Protein AF-A0A1W9VY20-F1 (afdb_monomer_lite)

Sequence (86 aa):
DVLKEKGIVYAPDYVINAAGLINVYYEIEGYNRANALNDSELIYDRLLEIYKIANEQNISTHAAASHYAEHRIEIMKNVHRTYIKR

pLDDT: mean 94.68, std 6.71, range [56.0, 98.62]

Secondary structure (DSSP, 8-state):
-HHHHTT-----HHHHTTHHHHHHHHHHH---HHHHHHHHHHHHHHHHHHHHHHHHTT--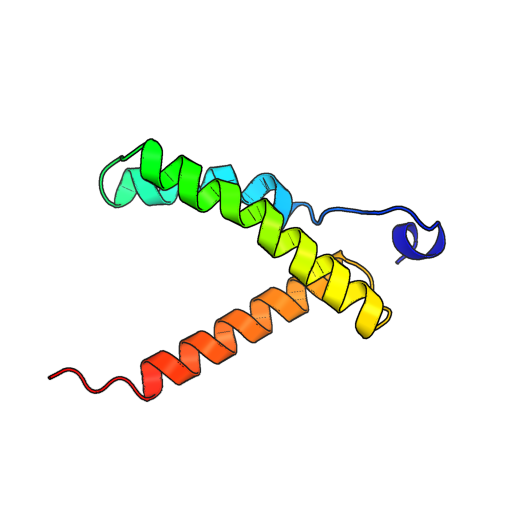HHHHHHHHHHHHHHHHHHHHHH----

Radius of gyration: 15.73 Å; chains: 1; bounding box: 42×33×35 Å

Structure (mmCIF, N/CA/C/O backbone):
data_AF-A0A1W9VY20-F1
#
_entry.id   AF-A0A1W9VY20-F1
#
loop_
_atom_site.group_PDB
_atom_site.id
_atom_site.type_symbol
_atom_site.label_atom_id
_atom_site.label_alt_id
_atom_site.label_comp_id
_atom_site.label_asym_id
_atom_site.label_entity_id
_atom_site.label_seq_id
_atom_site.pdbx_PDB_ins_code
_atom_site.Cartn_x
_atom_site.Cartn_y
_atom_site.Cartn_z
_atom_site.occupancy
_atom_site.B_iso_or_equiv
_atom_site.auth_seq_id
_atom_site.auth_comp_id
_atom_site.auth_asym_id
_atom_site.auth_atom_id
_atom_site.pdbx_PDB_model_num
ATOM 1 N N . ASP A 1 1 ? -6.717 8.896 12.987 1.00 88.69 1 ASP A N 1
ATOM 2 C CA . ASP A 1 1 ? -7.819 8.351 13.818 1.00 88.69 1 ASP A CA 1
ATOM 3 C C . ASP A 1 1 ? -9.199 8.896 13.478 1.00 88.69 1 ASP A C 1
ATOM 5 O O . ASP A 1 1 ? -10.085 8.094 13.222 1.00 88.69 1 ASP A O 1
ATOM 9 N N . VAL A 1 2 ? -9.382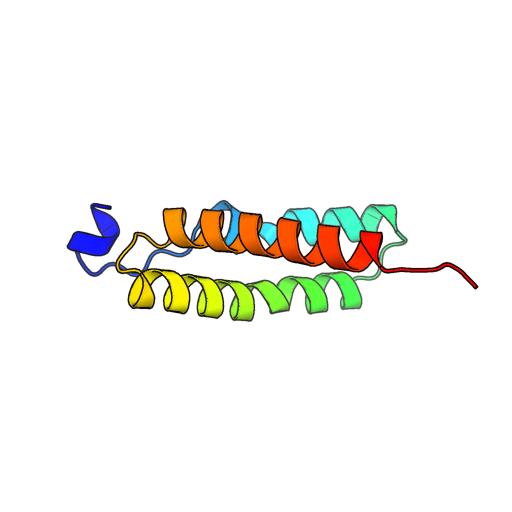 10.212 13.329 1.00 96.31 2 VAL A N 1
ATOM 10 C CA . VAL A 1 2 ? -10.695 10.825 13.007 1.00 96.31 2 VAL A CA 1
ATOM 11 C C . VAL A 1 2 ? -11.430 10.186 11.813 1.00 96.31 2 VAL A C 1
ATOM 13 O O . VAL A 1 2 ? -12.640 9.992 11.867 1.00 96.31 2 VAL A O 1
ATOM 16 N N . LEU A 1 3 ? -10.731 9.839 10.724 1.00 96.38 3 LEU A N 1
ATOM 17 C CA . LEU A 1 3 ? -11.363 9.179 9.567 1.00 96.38 3 LEU A CA 1
ATOM 18 C C . LEU A 1 3 ? -11.963 7.814 9.939 1.00 96.38 3 LEU A C 1
ATOM 20 O O . LEU A 1 3 ? -13.086 7.511 9.546 1.00 96.38 3 LEU A O 1
ATOM 24 N N . LYS A 1 4 ? -11.249 7.035 10.758 1.00 94.69 4 LYS A N 1
ATOM 25 C CA . LYS A 1 4 ? -11.704 5.738 11.268 1.00 94.69 4 LYS A CA 1
ATOM 26 C C . LYS A 1 4 ? -12.915 5.904 12.188 1.00 94.69 4 LYS A C 1
ATOM 28 O O . LYS A 1 4 ? -13.888 5.180 12.030 1.00 94.69 4 LYS A O 1
ATOM 33 N N . GLU A 1 5 ? -12.878 6.868 13.109 1.00 95.38 5 GLU A N 1
ATOM 34 C CA . GLU A 1 5 ? -14.001 7.171 14.017 1.00 95.38 5 GLU A CA 1
ATOM 35 C C . GLU A 1 5 ? -15.281 7.532 13.255 1.00 95.38 5 GLU A C 1
ATOM 37 O O . GLU A 1 5 ? -16.382 7.198 13.681 1.00 95.38 5 GLU A O 1
ATOM 42 N N . LYS A 1 6 ? -15.132 8.169 12.090 1.00 97.38 6 LYS A N 1
ATOM 43 C CA . LYS A 1 6 ? -16.234 8.507 11.184 1.00 97.38 6 LYS A CA 1
ATOM 44 C C . LYS A 1 6 ? -16.663 7.358 10.262 1.00 97.38 6 LYS A C 1
ATOM 46 O O . LYS A 1 6 ? -17.531 7.569 9.421 1.00 97.38 6 LYS A O 1
ATOM 51 N N . GLY A 1 7 ? -16.054 6.174 10.369 1.00 94.25 7 GLY A N 1
ATOM 52 C CA . GLY A 1 7 ? -16.334 5.036 9.488 1.00 94.25 7 GLY A CA 1
ATOM 53 C C . GLY A 1 7 ? -15.893 5.247 8.034 1.00 94.25 7 GLY A C 1
ATOM 54 O O . GLY A 1 7 ? -16.401 4.580 7.136 1.00 94.25 7 GLY A O 1
ATOM 55 N N . ILE A 1 8 ? -14.970 6.179 7.779 1.00 97.31 8 ILE A N 1
ATOM 56 C CA . ILE A 1 8 ? -14.464 6.471 6.435 1.00 97.31 8 ILE A CA 1
ATOM 57 C C . ILE A 1 8 ? -13.315 5.515 6.122 1.00 97.31 8 ILE A C 1
ATOM 59 O O . ILE A 1 8 ? -12.281 5.522 6.795 1.00 97.31 8 ILE A O 1
ATOM 63 N N . VAL A 1 9 ? -13.476 4.726 5.061 1.00 94.81 9 VAL A N 1
ATOM 64 C CA . VAL A 1 9 ? -12.404 3.876 4.537 1.00 94.81 9 VAL A CA 1
ATOM 65 C C . VAL A 1 9 ? -11.376 4.760 3.838 1.00 94.81 9 VAL A C 1
ATOM 67 O O . VAL A 1 9 ? -11.666 5.406 2.835 1.00 94.81 9 VAL A O 1
ATOM 70 N N . TYR A 1 10 ? -10.166 4.795 4.388 1.00 97.88 10 TYR A N 1
ATOM 71 C CA . TYR A 1 10 ? -9.060 5.598 3.879 1.00 97.88 10 TYR A CA 1
ATOM 72 C C . TYR A 1 10 ? -7.933 4.690 3.384 1.00 97.88 10 TYR A C 1
ATOM 74 O O . TYR A 1 10 ? -7.383 3.909 4.164 1.00 97.88 10 TYR A O 1
ATOM 82 N N . ALA A 1 11 ? -7.581 4.797 2.101 1.00 98.25 11 ALA A N 1
ATOM 83 C CA . ALA A 1 11 ? -6.368 4.205 1.544 1.00 98.25 11 ALA A CA 1
ATOM 84 C C . ALA A 1 11 ? -5.153 5.083 1.905 1.00 98.25 11 ALA A C 1
ATOM 86 O O . ALA A 1 11 ? -5.156 6.260 1.539 1.00 98.25 11 ALA A O 1
ATOM 87 N N . PRO A 1 12 ? -4.131 4.550 2.600 1.00 98.25 12 PRO A N 1
ATOM 88 C CA . PRO A 1 12 ? -2.923 5.306 2.915 1.00 98.25 12 PRO A CA 1
ATOM 89 C C . PRO A 1 12 ? -2.248 5.837 1.651 1.00 98.25 12 PRO A C 1
ATOM 91 O O . PRO A 1 12 ? -2.032 5.095 0.690 1.00 98.25 12 PRO A O 1
ATOM 94 N N . ASP A 1 13 ? -1.922 7.124 1.670 1.00 97.69 13 ASP A N 1
ATOM 95 C CA . ASP A 1 13 ? -1.375 7.887 0.549 1.00 97.69 13 ASP A CA 1
ATOM 96 C C . ASP A 1 13 ? -0.130 7.243 -0.069 1.00 97.69 13 ASP A C 1
ATOM 98 O O . ASP A 1 13 ? -0.136 6.961 -1.265 1.00 97.69 13 ASP A O 1
ATOM 102 N N . TYR A 1 14 ? 0.885 6.931 0.739 1.00 96.25 14 TYR A N 1
ATOM 103 C CA . TYR A 1 14 ? 2.145 6.332 0.282 1.00 96.25 14 TYR A CA 1
ATOM 104 C C . TYR A 1 14 ? 2.011 4.888 -0.229 1.00 96.25 14 TYR A C 1
ATOM 106 O O . TYR A 1 14 ? 2.950 4.349 -0.811 1.00 96.25 14 TYR A O 1
ATOM 114 N N . VAL A 1 15 ? 0.863 4.242 0.003 1.00 98.19 15 VAL A N 1
ATOM 115 C CA . VAL A 1 15 ? 0.570 2.902 -0.523 1.00 98.19 15 VAL A CA 1
ATOM 116 C C . VAL A 1 15 ? -0.173 3.016 -1.848 1.00 98.19 15 VAL A C 1
ATOM 118 O O . VAL A 1 15 ? 0.245 2.415 -2.833 1.00 98.19 15 VAL A O 1
ATOM 121 N N . ILE A 1 16 ? -1.249 3.812 -1.903 1.00 98.25 16 ILE A N 1
ATOM 122 C CA . ILE A 1 16 ? -2.068 3.940 -3.119 1.00 98.25 16 ILE A CA 1
ATOM 123 C C . ILE A 1 16 ? -1.291 4.581 -4.278 1.00 98.25 16 ILE A C 1
ATOM 125 O O . ILE A 1 16 ? -1.528 4.243 -5.435 1.00 98.25 16 ILE A O 1
ATOM 129 N N . ASN A 1 17 ? -0.340 5.475 -3.986 1.00 97.50 17 ASN A N 1
ATOM 130 C CA . ASN A 1 17 ? 0.469 6.155 -5.001 1.00 97.50 17 ASN A CA 1
ATOM 131 C C . ASN A 1 17 ? 1.801 5.446 -5.334 1.00 97.50 17 ASN A C 1
ATOM 133 O O . ASN A 1 17 ? 2.586 5.973 -6.127 1.00 97.50 17 ASN A O 1
ATOM 137 N N . ALA A 1 18 ? 2.056 4.252 -4.784 1.00 98.12 18 ALA A N 1
ATOM 138 C CA . ALA A 1 18 ? 3.345 3.561 -4.898 1.00 98.12 18 ALA A CA 1
ATOM 139 C C . ALA A 1 18 ? 3.734 3.173 -6.340 1.00 98.12 18 ALA A C 1
ATOM 141 O O . ALA A 1 18 ? 4.916 2.973 -6.624 1.00 98.12 18 ALA A O 1
ATOM 142 N N . ALA A 1 19 ? 2.770 3.123 -7.268 1.00 97.75 19 ALA A N 1
ATOM 143 C CA . ALA A 1 19 ? 2.992 2.766 -8.672 1.00 97.75 19 ALA A CA 1
ATOM 144 C C . ALA A 1 19 ? 4.052 3.644 -9.366 1.00 97.75 19 ALA A C 1
ATOM 146 O O . ALA A 1 19 ? 4.787 3.162 -10.225 1.00 97.75 19 ALA A O 1
ATOM 147 N N . GLY A 1 20 ? 4.185 4.916 -8.965 1.00 96.88 20 GLY A N 1
ATOM 148 C CA . GLY A 1 20 ? 5.227 5.798 -9.497 1.00 96.88 20 GLY A CA 1
ATOM 149 C C . GLY A 1 20 ? 6.641 5.304 -9.173 1.00 96.88 20 GLY A C 1
ATOM 150 O O . GLY A 1 20 ? 7.493 5.254 -10.055 1.00 96.88 20 GLY A O 1
ATOM 151 N N . LEU A 1 21 ? 6.877 4.872 -7.929 1.00 97.25 21 LEU A N 1
ATOM 152 C CA . LEU A 1 21 ? 8.168 4.312 -7.516 1.00 97.25 21 LEU A CA 1
ATOM 153 C C . LEU A 1 21 ? 8.433 2.952 -8.167 1.00 97.25 21 LEU A C 1
ATOM 155 O O . LEU A 1 21 ? 9.562 2.687 -8.573 1.00 97.25 21 LEU A O 1
ATOM 159 N N . ILE A 1 22 ? 7.399 2.119 -8.313 1.00 97.00 22 ILE A N 1
ATOM 160 C CA . ILE A 1 22 ? 7.494 0.829 -9.015 1.00 97.00 22 ILE A CA 1
ATOM 161 C C . ILE A 1 22 ? 7.931 1.049 -10.467 1.00 97.00 22 ILE A C 1
ATOM 163 O O . ILE A 1 22 ? 8.846 0.384 -10.945 1.00 97.00 22 ILE A O 1
ATOM 167 N N . ASN A 1 23 ? 7.335 2.019 -11.163 1.00 96.38 23 ASN A N 1
ATOM 168 C CA . ASN A 1 23 ? 7.722 2.334 -12.535 1.00 96.38 23 ASN A CA 1
ATOM 169 C C . ASN A 1 23 ? 9.190 2.787 -12.629 1.00 96.38 23 ASN A C 1
ATOM 171 O O . ASN A 1 23 ? 9.923 2.278 -13.472 1.00 96.38 23 ASN A O 1
ATOM 175 N N . VAL A 1 24 ? 9.633 3.681 -11.737 1.00 96.25 24 VAL A N 1
ATOM 176 C CA . VAL A 1 24 ? 11.030 4.158 -11.704 1.00 96.25 24 VAL A CA 1
ATOM 177 C C . VAL A 1 24 ? 12.016 3.026 -11.387 1.00 96.25 24 VAL A C 1
ATOM 179 O O . VAL A 1 24 ? 13.098 2.984 -11.965 1.00 96.25 24 VAL A O 1
ATOM 182 N N . TYR A 1 25 ? 11.656 2.065 -10.532 1.00 95.56 25 TYR A N 1
ATOM 183 C CA . TYR A 1 25 ? 12.481 0.871 -10.304 1.00 95.56 25 TYR A CA 1
ATOM 184 C C . TYR A 1 25 ? 12.748 0.108 -11.613 1.00 95.56 25 TYR A C 1
ATOM 186 O O . TYR A 1 25 ? 13.894 -0.224 -11.920 1.00 95.56 25 TYR A O 1
ATOM 194 N N . TYR A 1 26 ? 11.718 -0.084 -12.439 1.00 96.25 26 TYR A N 1
ATOM 195 C CA . TYR A 1 26 ? 11.877 -0.738 -13.739 1.00 96.25 26 TYR A CA 1
ATOM 196 C C . TYR A 1 26 ? 12.630 0.109 -14.771 1.00 96.25 26 TYR A C 1
ATOM 198 O O . TYR A 1 26 ? 13.251 -0.457 -15.667 1.00 96.25 26 TYR A O 1
ATOM 206 N N . GLU A 1 27 ? 12.641 1.439 -14.658 1.00 93.94 27 GLU A N 1
ATOM 207 C CA . GLU A 1 27 ? 13.509 2.290 -15.490 1.00 93.94 27 GLU A CA 1
ATOM 208 C C . GLU A 1 27 ? 15.001 2.017 -15.234 1.00 93.94 27 GLU A C 1
ATOM 210 O O . GLU A 1 27 ? 15.805 2.122 -16.160 1.00 93.94 27 GLU A O 1
ATOM 215 N N . ILE A 1 28 ? 15.363 1.617 -14.009 1.00 93.62 28 ILE A N 1
ATOM 216 C CA . ILE A 1 28 ? 16.745 1.318 -13.607 1.00 93.62 28 ILE A CA 1
ATOM 217 C C . ILE A 1 28 ? 17.148 -0.117 -13.985 1.00 93.62 28 ILE A C 1
ATOM 219 O O . ILE A 1 28 ? 18.246 -0.326 -14.497 1.00 93.62 28 ILE A O 1
ATOM 223 N N . GLU A 1 29 ? 16.273 -1.104 -13.770 1.00 88.50 29 GLU A N 1
ATOM 224 C CA . GLU A 1 29 ? 16.568 -2.533 -14.009 1.00 88.50 29 GLU A CA 1
ATOM 225 C C . GLU A 1 29 ? 16.547 -2.943 -15.494 1.00 88.50 29 GLU A C 1
ATOM 227 O O . GLU A 1 29 ? 16.991 -4.034 -15.856 1.00 88.50 29 GLU A O 1
ATOM 232 N N . GLY A 1 30 ? 16.025 -2.080 -16.367 1.00 87.06 30 GLY A N 1
ATOM 233 C CA . GLY A 1 30 ? 15.752 -2.388 -17.767 1.00 87.06 30 GLY A CA 1
ATOM 234 C C . GLY A 1 30 ? 14.250 -2.378 -18.017 1.00 87.06 30 GLY A C 1
ATOM 235 O O . GLY A 1 30 ? 13.533 -3.317 -17.666 1.00 87.06 30 GLY A O 1
ATOM 236 N N . TYR A 1 31 ? 13.779 -1.288 -18.626 1.00 85.50 31 TYR A N 1
ATOM 237 C CA . TYR A 1 31 ? 12.358 -0.964 -18.661 1.00 85.50 31 TYR A CA 1
ATOM 238 C C . TYR A 1 31 ? 11.509 -2.054 -19.317 1.00 85.50 31 TYR A C 1
ATOM 240 O O . TYR A 1 31 ? 11.574 -2.294 -20.525 1.00 85.50 31 TYR A O 1
ATOM 248 N N . ASN A 1 32 ? 10.646 -2.664 -18.505 1.00 91.75 32 ASN A N 1
ATOM 249 C CA . ASN A 1 32 ? 9.600 -3.569 -18.944 1.00 91.75 32 ASN A CA 1
ATOM 250 C C . ASN A 1 32 ? 8.252 -3.087 -18.399 1.00 91.75 32 ASN A C 1
ATOM 252 O O . ASN A 1 32 ? 7.922 -3.275 -17.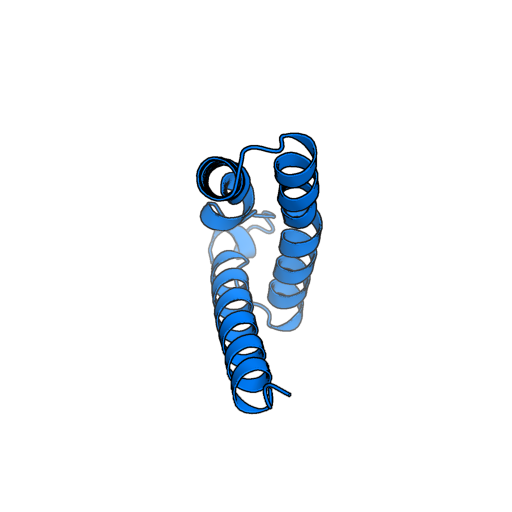228 1.00 91.75 32 ASN A O 1
ATOM 256 N N . ARG A 1 33 ? 7.447 -2.496 -19.287 1.00 94.94 33 ARG A N 1
ATOM 257 C CA . ARG A 1 33 ? 6.121 -1.967 -18.950 1.00 94.94 33 ARG A CA 1
ATOM 258 C C . ARG A 1 33 ? 5.181 -3.028 -18.374 1.00 94.94 33 ARG A C 1
ATOM 260 O O . ARG A 1 33 ? 4.374 -2.701 -17.511 1.00 94.94 33 ARG A O 1
ATOM 267 N N . ALA A 1 34 ? 5.250 -4.269 -18.858 1.00 96.31 34 ALA A N 1
ATOM 268 C CA . ALA A 1 34 ? 4.383 -5.338 -18.371 1.00 96.31 34 ALA A CA 1
ATOM 269 C C . ALA A 1 34 ? 4.707 -5.679 -16.912 1.00 96.31 34 ALA A C 1
ATOM 271 O O . ALA A 1 34 ? 3.797 -5.775 -16.098 1.00 96.31 34 ALA A O 1
ATOM 272 N N . ASN A 1 35 ? 5.993 -5.759 -16.562 1.00 95.50 35 ASN A N 1
ATOM 273 C CA . ASN A 1 35 ? 6.408 -6.006 -15.182 1.00 95.50 35 ASN A CA 1
ATOM 274 C C . ASN A 1 35 ? 6.026 -4.841 -14.256 1.00 95.50 35 ASN A C 1
ATOM 276 O O . ASN A 1 35 ? 5.470 -5.072 -13.188 1.00 95.50 35 ASN A O 1
ATOM 280 N N . ALA A 1 36 ? 6.236 -3.593 -14.693 1.00 96.75 36 ALA A N 1
ATOM 281 C CA . ALA A 1 36 ? 5.845 -2.412 -13.921 1.00 96.75 36 ALA A CA 1
ATOM 282 C C . ALA A 1 36 ? 4.337 -2.373 -13.622 1.00 96.75 36 ALA A C 1
ATOM 284 O O . ALA A 1 36 ? 3.936 -2.022 -12.512 1.00 96.75 36 ALA A O 1
ATOM 285 N N . LEU A 1 37 ? 3.503 -2.754 -14.596 1.00 97.12 37 LEU A N 1
ATOM 286 C CA . LEU A 1 37 ? 2.057 -2.858 -14.407 1.00 97.12 37 LEU A CA 1
ATOM 287 C C . LEU A 1 37 ? 1.690 -4.010 -13.472 1.00 97.12 37 LEU A C 1
ATOM 289 O O . LEU A 1 37 ? 0.972 -3.769 -12.507 1.00 97.12 37 LEU A O 1
ATOM 293 N N . ASN A 1 38 ? 2.228 -5.210 -13.704 1.00 97.38 38 ASN A N 1
ATOM 294 C CA . ASN A 1 38 ? 1.955 -6.385 -12.871 1.00 97.38 38 ASN A CA 1
ATOM 295 C C . ASN A 1 38 ? 2.301 -6.126 -11.395 1.00 97.38 38 ASN A C 1
ATOM 297 O O . ASN A 1 38 ? 1.513 -6.438 -10.507 1.00 97.38 38 ASN A O 1
ATOM 301 N N . ASP A 1 39 ? 3.445 -5.502 -11.116 1.00 97.38 39 ASP A N 1
ATOM 302 C CA . ASP A 1 39 ? 3.827 -5.178 -9.739 1.00 97.38 39 ASP A CA 1
ATOM 303 C C . ASP A 1 39 ? 2.980 -4.047 -9.148 1.00 97.38 39 ASP A C 1
ATOM 305 O O . ASP A 1 39 ? 2.709 -4.041 -7.947 1.00 97.38 39 ASP A O 1
ATOM 309 N N . SER A 1 40 ? 2.520 -3.102 -9.974 1.00 98.06 40 SER A N 1
ATOM 310 C CA . SER A 1 40 ? 1.595 -2.056 -9.525 1.00 98.06 40 SER A CA 1
ATOM 311 C C . SER A 1 40 ? 0.222 -2.623 -9.156 1.00 98.06 40 SER A C 1
ATOM 313 O O . SER A 1 40 ? -0.412 -2.115 -8.233 1.00 98.06 40 SER A O 1
ATOM 315 N N . GLU A 1 41 ? -0.236 -3.695 -9.810 1.00 98.12 41 GLU A N 1
ATOM 316 C CA . GLU A 1 41 ? -1.495 -4.369 -9.460 1.00 98.12 41 GLU A CA 1
ATOM 317 C C . GLU A 1 41 ? -1.472 -4.937 -8.032 1.00 98.12 41 GLU A C 1
ATOM 319 O O . GLU A 1 41 ? -2.500 -4.930 -7.353 1.00 98.12 41 GLU A O 1
ATOM 324 N N . LEU A 1 42 ? -0.293 -5.304 -7.509 1.00 98.12 42 LEU A N 1
ATOM 325 C CA . LEU A 1 42 ? -0.138 -5.787 -6.131 1.00 98.12 42 LEU A CA 1
ATOM 326 C C . LEU A 1 42 ? -0.543 -4.749 -5.071 1.00 98.12 42 LEU A C 1
ATOM 328 O O . LEU A 1 42 ? -0.783 -5.126 -3.922 1.00 98.12 42 LEU A O 1
ATOM 332 N N . ILE A 1 43 ? -0.641 -3.457 -5.417 1.00 98.50 43 ILE A N 1
ATOM 333 C CA . ILE A 1 43 ? -1.141 -2.405 -4.513 1.00 98.50 43 ILE A CA 1
ATOM 334 C C . ILE A 1 43 ? -2.547 -2.750 -4.005 1.00 98.50 43 ILE A C 1
ATOM 336 O O . ILE A 1 43 ? -2.848 -2.496 -2.837 1.00 98.50 43 ILE A O 1
ATOM 340 N N . TYR A 1 44 ? -3.382 -3.374 -4.844 1.00 98.50 44 TYR A N 1
ATOM 341 C CA . TYR A 1 44 ? -4.715 -3.834 -4.457 1.00 98.50 44 TYR A CA 1
ATOM 342 C C . TYR A 1 44 ? -4.650 -4.797 -3.264 1.00 98.50 44 TYR A C 1
ATOM 344 O O . TYR A 1 44 ? -5.243 -4.532 -2.216 1.00 98.50 44 TYR A O 1
ATOM 352 N N . ASP A 1 45 ? -3.856 -5.862 -3.387 1.00 98.25 45 ASP A N 1
ATOM 353 C CA . ASP A 1 45 ? -3.704 -6.866 -2.333 1.00 98.25 45 ASP A CA 1
ATOM 354 C C . ASP A 1 45 ? -3.082 -6.264 -1.068 1.00 98.25 45 ASP A C 1
ATOM 356 O O . ASP A 1 45 ? -3.490 -6.595 0.047 1.00 98.25 45 ASP A O 1
ATOM 360 N N . ARG A 1 46 ? -2.139 -5.320 -1.214 1.00 97.94 46 ARG A N 1
ATOM 361 C CA . ARG A 1 46 ? -1.525 -4.642 -0.058 1.00 97.94 46 ARG A CA 1
ATOM 362 C C . ARG A 1 46 ? -2.532 -3.816 0.718 1.00 97.94 46 ARG A C 1
ATOM 364 O O . ARG A 1 46 ? -2.526 -3.849 1.945 1.00 97.94 46 ARG A O 1
ATOM 371 N N . LEU A 1 47 ? -3.415 -3.101 0.027 1.00 98.62 47 LEU A N 1
ATOM 372 C CA . LEU A 1 47 ? -4.480 -2.354 0.685 1.00 98.62 47 LEU A CA 1
ATOM 373 C C . LEU A 1 47 ? -5.446 -3.287 1.420 1.00 98.62 47 LEU A C 1
ATOM 375 O O . LEU A 1 47 ? -5.809 -2.984 2.554 1.00 98.62 47 LEU A O 1
ATOM 379 N N . LEU A 1 48 ? -5.800 -4.442 0.842 1.00 98.56 48 LEU A N 1
ATOM 380 C CA . LEU A 1 48 ? -6.631 -5.438 1.528 1.00 98.56 48 LEU A CA 1
ATOM 381 C C . LEU A 1 48 ? -5.971 -5.971 2.808 1.00 98.56 48 LEU A C 1
ATOM 383 O O . LEU A 1 48 ? -6.629 -6.051 3.847 1.00 98.56 48 LEU A O 1
ATOM 387 N N . GLU A 1 49 ? -4.675 -6.290 2.763 1.00 98.38 49 GLU A N 1
ATOM 388 C CA . GLU A 1 49 ? -3.907 -6.705 3.945 1.00 98.38 49 GLU A CA 1
ATOM 389 C C . GLU A 1 49 ? -3.890 -5.603 5.017 1.00 98.38 49 GLU A C 1
ATOM 391 O O . GLU A 1 49 ? -4.139 -5.872 6.193 1.00 98.38 49 GLU A O 1
ATOM 396 N N . ILE A 1 50 ? -3.675 -4.348 4.619 1.00 98.56 50 ILE A N 1
ATOM 397 C CA . ILE A 1 50 ? -3.674 -3.193 5.528 1.00 98.56 50 ILE A CA 1
ATOM 398 C C . ILE A 1 50 ? -5.048 -2.985 6.168 1.00 98.56 50 ILE A C 1
ATOM 400 O O . ILE A 1 50 ? -5.133 -2.744 7.372 1.00 98.56 50 ILE A O 1
ATOM 404 N N . TYR A 1 51 ? -6.133 -3.087 5.398 1.00 98.50 51 TYR A N 1
ATOM 405 C CA . TYR A 1 51 ? -7.491 -2.966 5.932 1.00 98.50 51 TYR A CA 1
ATOM 406 C C . TYR A 1 51 ? -7.811 -4.080 6.921 1.00 98.50 51 TYR A C 1
ATOM 408 O O . TYR A 1 51 ? -8.406 -3.818 7.969 1.00 98.50 51 TYR A O 1
ATOM 416 N N . LYS A 1 52 ? -7.367 -5.305 6.629 1.00 98.44 52 LYS A N 1
ATOM 417 C CA . LYS A 1 52 ? -7.488 -6.434 7.547 1.00 98.44 52 LYS A CA 1
ATOM 418 C C . LYS A 1 52 ? -6.755 -6.159 8.863 1.00 98.44 52 LYS A C 1
ATOM 420 O O . LYS A 1 52 ? -7.377 -6.265 9.915 1.00 98.44 52 LYS A O 1
ATOM 425 N N . ILE A 1 53 ? -5.493 -5.724 8.809 1.00 98.19 53 ILE A N 1
ATOM 426 C CA . ILE A 1 53 ? -4.698 -5.370 10.000 1.00 98.19 53 ILE A CA 1
ATOM 427 C C . ILE A 1 53 ? -5.376 -4.251 10.799 1.00 98.19 53 ILE A C 1
ATOM 429 O O . ILE A 1 53 ? -5.512 -4.354 12.018 1.00 98.19 53 ILE A O 1
ATOM 433 N N . ALA A 1 54 ? -5.837 -3.196 10.121 1.00 98.12 54 ALA A N 1
ATOM 434 C CA . ALA A 1 54 ? -6.518 -2.071 10.755 1.00 98.12 54 ALA A CA 1
ATOM 435 C C . ALA A 1 54 ? -7.765 -2.522 11.529 1.00 98.12 54 ALA A C 1
ATOM 437 O O . ALA A 1 54 ? -7.994 -2.067 12.651 1.00 98.12 54 ALA A O 1
ATOM 438 N N . ASN A 1 55 ? -8.540 -3.440 10.947 1.00 97.25 55 ASN A N 1
ATOM 439 C CA . ASN A 1 55 ? -9.726 -4.008 11.574 1.00 97.25 55 ASN A CA 1
ATOM 440 C C . ASN A 1 55 ? -9.377 -4.936 12.750 1.00 97.25 55 ASN A C 1
ATOM 442 O O . ASN A 1 55 ? -9.923 -4.773 13.836 1.00 97.25 55 ASN A O 1
ATOM 446 N N . GLU A 1 56 ? -8.446 -5.875 12.560 1.00 98.12 56 GLU A N 1
ATOM 447 C CA . GLU A 1 56 ? -8.052 -6.861 13.579 1.00 98.12 56 GLU A CA 1
ATOM 448 C C . GLU A 1 56 ? -7.419 -6.215 14.815 1.00 98.12 56 GLU A C 1
ATOM 450 O O . GLU A 1 56 ? -7.688 -6.629 15.940 1.00 98.12 56 GLU A O 1
ATOM 455 N N . GLN A 1 57 ? -6.600 -5.181 14.616 1.00 97.25 57 GLN A N 1
ATOM 456 C CA . GLN A 1 57 ? -5.902 -4.485 15.700 1.00 97.25 57 GLN A CA 1
ATOM 457 C C . GLN A 1 57 ? -6.649 -3.236 16.182 1.00 97.25 57 GLN A C 1
ATOM 459 O O . GLN A 1 57 ? -6.206 -2.568 17.113 1.00 97.25 57 GLN A O 1
ATOM 464 N N . ASN A 1 58 ? -7.790 -2.914 15.565 1.00 96.25 58 ASN A N 1
ATOM 465 C CA . ASN A 1 58 ? -8.592 -1.732 15.861 1.00 96.25 58 ASN A CA 1
ATOM 466 C C . ASN A 1 58 ? -7.782 -0.416 15.805 1.00 96.25 58 ASN A C 1
ATOM 468 O O . ASN A 1 58 ? -7.937 0.474 16.646 1.00 96.25 58 ASN A O 1
ATOM 472 N N . ILE A 1 59 ? -6.960 -0.247 14.771 1.00 97.19 59 ILE A N 1
ATOM 473 C CA . ILE A 1 59 ? -6.115 0.938 14.536 1.00 97.19 59 ILE A CA 1
ATOM 474 C C . ILE A 1 59 ? -6.502 1.651 13.235 1.00 97.19 59 ILE A C 1
ATOM 476 O O . ILE A 1 59 ? -7.327 1.166 12.463 1.00 97.19 59 ILE A O 1
ATOM 480 N N . SER A 1 60 ? -5.960 2.848 12.994 1.00 98.06 60 SER A N 1
ATOM 481 C CA . SER A 1 60 ? -6.163 3.534 11.712 1.00 98.06 60 SER A CA 1
ATOM 482 C C . SER A 1 60 ? -5.445 2.809 10.570 1.00 98.06 60 SER A C 1
ATOM 484 O O . SER A 1 60 ? -4.419 2.165 10.781 1.00 98.06 60 SER A O 1
ATOM 486 N N . THR A 1 61 ? -5.945 2.947 9.339 1.00 98.00 61 THR A N 1
ATOM 487 C CA . THR A 1 61 ? -5.302 2.347 8.156 1.00 98.00 61 THR A CA 1
ATOM 488 C C . THR A 1 61 ? -3.891 2.888 7.922 1.00 98.00 61 THR A C 1
ATOM 490 O O . THR A 1 61 ? -3.033 2.155 7.446 1.00 98.00 61 THR A O 1
ATOM 493 N N . HIS A 1 62 ? -3.621 4.136 8.318 1.00 97.31 62 HIS A N 1
ATOM 494 C CA . HIS A 1 62 ? -2.279 4.716 8.273 1.00 97.31 62 HIS A CA 1
ATOM 495 C C . HIS A 1 62 ? -1.317 4.001 9.236 1.00 97.31 62 HIS A C 1
ATOM 497 O O . HIS A 1 62 ? -0.233 3.601 8.825 1.00 97.31 62 HIS A O 1
ATOM 503 N N . ALA A 1 63 ? -1.733 3.770 10.488 1.00 97.81 63 ALA A N 1
ATOM 504 C CA . ALA A 1 63 ? -0.934 3.010 11.450 1.00 97.81 63 ALA A CA 1
ATOM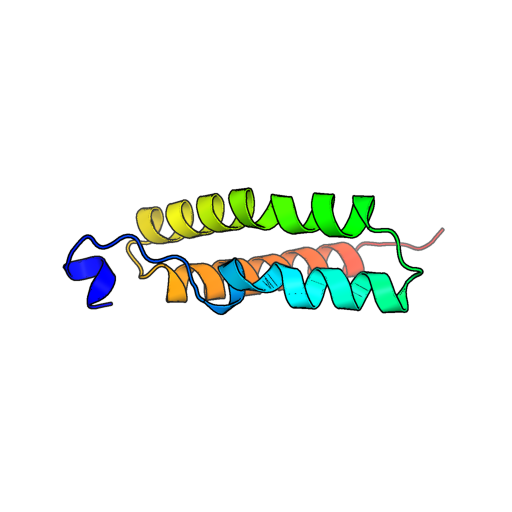 505 C C . ALA A 1 63 ? -0.754 1.547 11.010 1.00 97.81 63 ALA A C 1
ATOM 507 O O . ALA A 1 63 ? 0.352 1.015 11.057 1.00 97.81 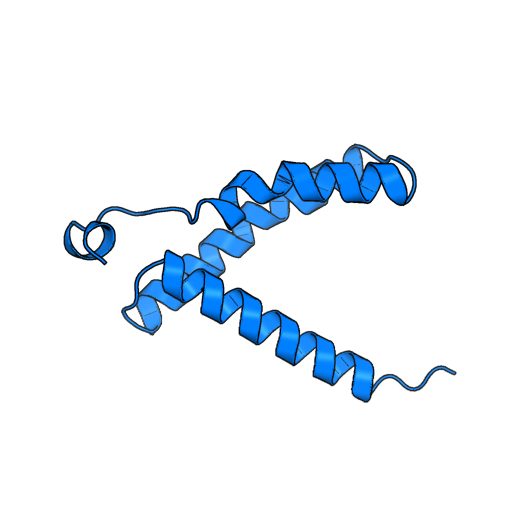63 ALA A O 1
ATOM 508 N N . ALA A 1 64 ? -1.819 0.910 10.517 1.00 98.38 64 ALA A N 1
ATOM 509 C CA . ALA A 1 64 ? -1.765 -0.453 9.992 1.00 98.38 64 ALA A CA 1
ATOM 510 C C . ALA A 1 64 ? -0.784 -0.599 8.819 1.00 98.38 64 ALA A C 1
ATOM 512 O O . ALA A 1 64 ? -0.090 -1.608 8.732 1.00 98.38 64 ALA A O 1
ATOM 513 N N . ALA A 1 65 ? -0.686 0.406 7.946 1.00 98.44 65 ALA A N 1
ATOM 514 C CA . ALA A 1 65 ? 0.286 0.415 6.859 1.00 98.44 65 ALA A CA 1
ATOM 515 C 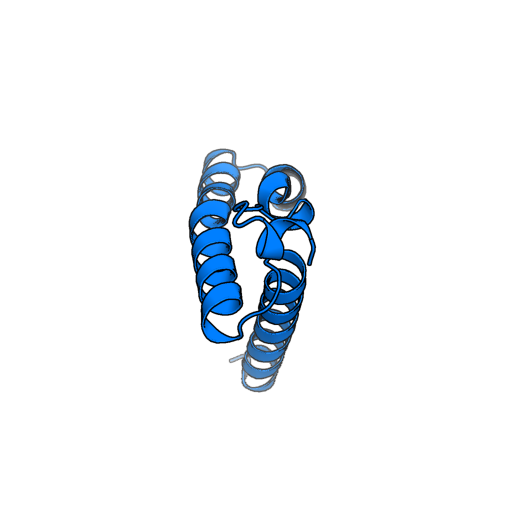C . ALA A 1 65 ? 1.736 0.502 7.360 1.00 98.44 65 ALA A C 1
ATOM 517 O O . ALA A 1 65 ? 2.592 -0.212 6.835 1.00 98.44 65 ALA A O 1
ATOM 518 N N . SER A 1 66 ? 2.000 1.268 8.425 1.00 98.12 66 SER A N 1
ATOM 519 C CA . SER A 1 66 ? 3.316 1.286 9.076 1.00 98.12 66 SER A CA 1
ATOM 520 C C . SER A 1 66 ? 3.666 -0.081 9.670 1.00 98.12 66 SER A C 1
ATOM 522 O O . SER A 1 66 ? 4.731 -0.619 9.376 1.00 98.12 66 SER A O 1
ATOM 524 N N . HIS A 1 67 ? 2.739 -0.701 10.411 1.00 97.94 67 HIS A N 1
ATOM 525 C CA . HIS A 1 67 ? 2.931 -2.053 10.950 1.00 97.94 67 HIS A CA 1
ATOM 526 C C . HIS A 1 67 ? 3.168 -3.093 9.850 1.00 97.94 67 HIS A C 1
ATOM 528 O O . HIS A 1 67 ? 4.049 -3.945 9.971 1.00 97.94 67 HIS A O 1
ATOM 534 N N . TYR A 1 68 ? 2.402 -3.017 8.760 1.00 98.12 68 TYR A N 1
ATOM 535 C CA . TYR A 1 68 ? 2.573 -3.883 7.601 1.00 98.12 68 TYR A CA 1
ATOM 536 C C . TYR A 1 68 ? 3.984 -3.750 7.002 1.00 98.12 68 TYR A C 1
ATOM 538 O O . TYR A 1 68 ? 4.645 -4.760 6.743 1.00 98.12 68 TYR A O 1
ATOM 546 N N . ALA A 1 69 ? 4.470 -2.519 6.820 1.00 97.69 69 ALA A N 1
ATOM 547 C CA . ALA A 1 69 ? 5.798 -2.250 6.278 1.00 97.69 69 ALA A CA 1
ATOM 548 C C . ALA A 1 69 ? 6.921 -2.755 7.202 1.00 97.69 69 ALA A C 1
ATOM 550 O O . ALA A 1 69 ? 7.833 -3.443 6.739 1.00 97.69 69 ALA A O 1
ATOM 551 N N . GLU A 1 70 ? 6.841 -2.474 8.504 1.00 97.69 70 GLU A N 1
ATOM 552 C CA . GLU A 1 70 ? 7.815 -2.935 9.504 1.00 97.69 70 GLU A CA 1
ATOM 553 C C . GLU A 1 70 ? 7.902 -4.465 9.544 1.00 97.69 70 GLU A C 1
ATOM 555 O O . GLU A 1 70 ? 8.991 -5.034 9.434 1.00 97.69 70 GLU A O 1
ATOM 560 N N . HIS A 1 71 ? 6.751 -5.139 9.600 1.00 96.62 71 HIS A N 1
ATOM 561 C CA . HIS A 1 71 ? 6.678 -6.597 9.604 1.00 96.62 71 HIS A CA 1
ATOM 562 C C . HIS A 1 71 ? 7.280 -7.207 8.328 1.00 96.62 71 HIS A C 1
ATOM 564 O O . HIS A 1 71 ? 8.032 -8.182 8.380 1.00 96.62 71 HIS A O 1
ATOM 570 N N . ARG A 1 72 ? 7.013 -6.605 7.161 1.00 95.38 72 ARG A N 1
ATOM 571 C CA . ARG A 1 72 ? 7.619 -7.014 5.883 1.00 95.38 72 ARG A CA 1
ATOM 572 C C . ARG A 1 72 ? 9.141 -6.892 5.900 1.00 95.38 72 ARG A C 1
ATOM 574 O O . ARG A 1 72 ? 9.820 -7.813 5.441 1.00 95.38 72 ARG A O 1
ATOM 581 N N . ILE A 1 73 ? 9.675 -5.785 6.415 1.00 96.44 73 ILE A N 1
ATOM 582 C CA . ILE A 1 73 ? 11.124 -5.563 6.539 1.00 96.44 73 ILE A CA 1
ATOM 583 C C . ILE A 1 73 ? 11.743 -6.614 7.464 1.00 96.44 73 ILE A C 1
ATOM 585 O O . ILE A 1 73 ? 12.776 -7.197 7.129 1.00 96.44 73 ILE A O 1
ATOM 589 N N . GLU A 1 74 ? 11.103 -6.903 8.596 1.00 96.62 74 GLU A N 1
ATOM 590 C CA . GLU A 1 74 ? 11.577 -7.904 9.552 1.00 96.62 74 GLU A CA 1
ATOM 591 C C . GLU A 1 74 ? 11.606 -9.319 8.955 1.00 96.62 74 GLU A C 1
ATOM 593 O O . GLU A 1 74 ? 12.630 -10.006 9.044 1.00 96.62 74 GLU A O 1
ATOM 598 N N . ILE A 1 75 ? 10.533 -9.742 8.275 1.00 95.25 75 ILE A N 1
ATOM 599 C CA . ILE A 1 75 ? 10.491 -11.040 7.586 1.00 95.25 75 ILE A CA 1
ATOM 600 C C . ILE A 1 75 ? 11.623 -11.135 6.562 1.00 95.25 75 ILE A C 1
ATOM 602 O O . ILE A 1 75 ? 12.373 -12.115 6.558 1.00 95.25 75 ILE A O 1
ATOM 606 N N . MET A 1 76 ? 11.782 -10.122 5.706 1.00 92.94 76 MET A N 1
ATOM 607 C CA . MET A 1 76 ? 12.823 -10.136 4.676 1.00 92.94 76 MET A CA 1
ATOM 608 C C . MET A 1 76 ? 14.224 -10.167 5.286 1.00 92.94 76 MET A C 1
ATOM 610 O O . MET A 1 76 ? 15.073 -10.919 4.806 1.00 92.94 76 MET A O 1
ATOM 614 N N . LYS A 1 77 ? 14.470 -9.433 6.375 1.00 92.75 77 LYS A N 1
ATOM 615 C CA . LYS A 1 77 ? 15.739 -9.481 7.115 1.00 92.75 77 LYS A CA 1
ATOM 616 C C . LYS A 1 77 ? 16.057 -10.897 7.607 1.00 92.75 77 LYS A C 1
ATOM 618 O O . LYS A 1 77 ? 17.196 -11.349 7.482 1.00 92.75 77 LYS A O 1
ATOM 623 N N . ASN A 1 78 ? 15.060 -11.608 8.130 1.00 90.94 78 ASN A N 1
ATOM 624 C CA . ASN A 1 78 ? 15.228 -12.975 8.619 1.00 90.94 78 ASN A CA 1
ATOM 625 C C . ASN A 1 78 ? 15.502 -13.972 7.483 1.00 90.94 78 ASN A C 1
ATOM 627 O O . ASN A 1 78 ? 16.398 -14.803 7.613 1.00 90.94 78 ASN A O 1
ATOM 631 N N . VAL A 1 79 ? 14.811 -13.845 6.345 1.00 90.44 79 VAL A N 1
ATOM 632 C CA . VAL A 1 79 ? 15.056 -14.684 5.157 1.00 90.44 79 VAL A CA 1
ATOM 633 C C . VAL A 1 79 ? 16.491 -14.518 4.647 1.00 90.44 79 VAL A C 1
ATOM 635 O O . VAL A 1 79 ? 17.184 -15.511 4.425 1.00 90.44 79 VAL A O 1
ATOM 638 N N . HIS A 1 80 ? 16.974 -13.277 4.525 1.00 82.62 80 HIS A N 1
ATOM 639 C CA . HIS A 1 80 ? 18.339 -13.004 4.062 1.00 82.62 80 HIS A CA 1
ATOM 640 C C . HIS A 1 80 ? 19.408 -13.549 5.016 1.00 82.62 80 HIS A C 1
ATOM 642 O O . HIS A 1 80 ? 20.458 -13.995 4.562 1.00 82.62 80 HIS A O 1
ATOM 648 N N . ARG A 1 81 ? 19.147 -13.561 6.331 1.00 82.38 81 ARG A N 1
ATOM 649 C CA . ARG A 1 81 ? 20.074 -14.123 7.328 1.00 82.38 81 ARG A CA 1
ATOM 650 C C . ARG A 1 81 ? 20.255 -15.636 7.176 1.00 82.38 81 ARG A C 1
ATOM 652 O O . ARG A 1 81 ? 21.341 -16.143 7.444 1.00 82.38 81 ARG A O 1
ATOM 659 N N . THR A 1 82 ? 19.205 -16.353 6.782 1.00 82.94 82 THR A N 1
ATOM 660 C CA . THR A 1 82 ? 19.222 -17.819 6.641 1.00 82.94 82 THR A CA 1
ATOM 661 C C . THR A 1 82 ? 19.700 -18.278 5.257 1.00 82.94 82 THR A C 1
ATOM 663 O O . THR A 1 82 ? 20.006 -19.455 5.072 1.00 82.94 82 THR A O 1
ATOM 666 N N . TYR A 1 83 ? 19.804 -17.372 4.280 1.00 81.31 83 TYR A N 1
ATOM 667 C CA . TYR A 1 83 ? 20.249 -17.700 2.928 1.00 81.31 83 TYR A CA 1
ATOM 668 C C . TYR A 1 83 ? 21.745 -18.056 2.888 1.00 81.31 83 TYR A C 1
ATOM 670 O O . TYR A 1 83 ? 22.615 -17.196 3.021 1.00 81.31 83 TYR A O 1
ATOM 678 N N . ILE A 1 84 ? 22.055 -19.336 2.659 1.00 77.88 84 ILE A N 1
ATOM 679 C CA . ILE A 1 84 ? 23.415 -19.806 2.372 1.00 77.88 84 ILE A CA 1
ATOM 680 C C . ILE A 1 84 ? 23.582 -19.849 0.853 1.00 77.88 84 ILE A C 1
ATOM 682 O O . ILE A 1 84 ? 22.965 -20.677 0.180 1.00 77.88 84 ILE A O 1
ATOM 686 N N . LYS A 1 85 ? 24.423 -18.963 0.312 1.00 68.75 85 LYS A N 1
ATOM 687 C CA . LYS A 1 85 ? 24.786 -18.965 -1.109 1.00 68.75 85 LYS A CA 1
ATOM 688 C C . LYS A 1 85 ? 25.573 -20.250 -1.406 1.00 68.75 85 LYS A C 1
ATOM 690 O O . LYS A 1 85 ? 26.651 -20.434 -0.845 1.00 68.75 85 LYS A O 1
ATOM 695 N N . ARG A 1 86 ? 25.001 -21.146 -2.214 1.00 56.00 86 ARG A N 1
ATOM 696 C CA . ARG A 1 86 ? 25.722 -22.288 -2.796 1.00 56.00 86 ARG A CA 1
ATOM 697 C C . ARG A 1 86 ? 26.547 -21.841 -3.993 1.00 56.00 86 ARG A C 1
ATOM 699 O O . ARG A 1 86 ? 26.105 -20.887 -4.673 1.00 56.00 86 ARG A O 1
#

Foldseek 3Di:
DVCVVVVHDDDDPCLLPVLVVLQVVCVVVPNDPVSSVVVNVCSVVLLVQLVVQCVVVVHDSNVSNVVVVVVVVVVVVVVVVPDDDD